Protein AF-A0A7S4BWV5-F1 (afdb_monomer_lite)

Sequence (143 aa):
RLRAQRAAAAGSDSVGGACDGTASAHSPGPLKLIIMSATLQVEQMQGNRLLFPSPPPVISVEARQFPVSIHFQRKTPEDHVEAAFKMASKIHSRLPEGGILIFLTGQREIDHLCEQLRQRYPTHARKPERLQPKRLAEKGQGA

Organism: Chrysotila carterae (NCBI:txid13221)

pLDDT: mean 77.46, std 21.59, range [35.94, 97.5]

InterPro domains:
  IPR027417 P-loop containing nucleoside triphosphate hydrolase [G3DSA:3.40.50.300] (65-139)
  IPR027417 P-loop containing nucleoside triphosphate hydrolase [SSF52540] (35-126)

Structure (mmCIF, N/CA/C/O backbone):
data_AF-A0A7S4BWV5-F1
#
_entry.id   AF-A0A7S4BWV5-F1
#
loop_
_atom_site.group_PDB
_atom_site.id
_atom_site.type_symbol
_atom_site.label_atom_id
_atom_site.label_alt_id
_atom_site.label_comp_id
_atom_site.label_asym_id
_atom_site.label_entity_id
_atom_site.label_seq_id
_atom_site.pdbx_PDB_ins_code
_atom_site.Cartn_x
_atom_site.Cartn_y
_atom_site.Cartn_z
_atom_site.occupancy
_atom_site.B_iso_or_equiv
_atom_site.auth_seq_id
_atom_site.auth_comp_id
_atom_site.auth_asym_id
_atom_site.auth_atom_id
_atom_site.pdbx_PDB_model_num
ATOM 1 N N . ARG A 1 1 ? 27.824 14.603 -60.197 1.00 40.97 1 ARG A N 1
ATOM 2 C CA . ARG A 1 1 ? 28.825 13.997 -61.115 1.00 40.97 1 ARG A CA 1
ATOM 3 C C . ARG A 1 1 ? 30.194 14.133 -60.451 1.00 40.97 1 ARG A C 1
ATOM 5 O O . ARG A 1 1 ? 30.484 15.240 -60.031 1.00 40.97 1 ARG A O 1
ATOM 12 N N . LEU A 1 2 ? 30.977 13.040 -60.421 1.00 36.62 2 LEU A N 1
ATOM 13 C CA . LEU A 1 2 ? 32.327 12.866 -59.837 1.00 36.62 2 LEU A CA 1
ATOM 14 C C . LEU A 1 2 ? 32.383 12.811 -58.296 1.00 36.62 2 LEU A C 1
ATOM 16 O O . LEU A 1 2 ? 31.750 13.621 -57.644 1.00 36.62 2 LEU A O 1
ATOM 20 N N . ARG A 1 3 ? 33.132 11.917 -57.640 1.00 36.12 3 ARG A N 1
ATOM 21 C CA . ARG A 1 3 ? 33.926 10.744 -58.052 1.00 36.12 3 ARG A CA 1
ATOM 22 C C . ARG A 1 3 ? 34.156 9.906 -56.782 1.00 36.12 3 ARG A C 1
ATOM 24 O O . ARG A 1 3 ? 34.382 10.463 -55.716 1.00 36.12 3 ARG A O 1
ATOM 31 N N . ALA A 1 4 ? 34.112 8.588 -56.927 1.00 40.66 4 ALA A N 1
ATOM 32 C CA . ALA A 1 4 ? 34.578 7.619 -55.942 1.00 40.66 4 ALA A CA 1
ATOM 33 C C . ALA A 1 4 ? 36.113 7.494 -55.969 1.00 40.66 4 ALA A C 1
ATOM 35 O O . ALA A 1 4 ? 36.691 7.715 -57.032 1.00 40.66 4 ALA A O 1
ATOM 36 N N . GLN A 1 5 ? 36.718 7.082 -54.844 1.00 43.72 5 GLN A N 1
ATOM 37 C CA . GLN A 1 5 ? 37.954 6.274 -54.678 1.00 43.72 5 GLN A CA 1
ATOM 38 C C . GLN A 1 5 ? 38.311 6.307 -53.174 1.00 43.72 5 GLN A C 1
ATOM 40 O O . GLN A 1 5 ? 38.504 7.382 -52.626 1.00 43.72 5 GLN A O 1
ATOM 45 N N . ARG A 1 6 ? 38.154 5.241 -52.376 1.00 41.38 6 ARG A N 1
ATOM 46 C CA . ARG A 1 6 ? 38.876 3.951 -52.317 1.00 41.38 6 ARG A CA 1
ATOM 47 C C . ARG A 1 6 ? 40.373 4.141 -52.028 1.00 41.38 6 ARG A C 1
ATOM 49 O O . ARG A 1 6 ? 41.123 4.507 -52.921 1.00 41.38 6 ARG A O 1
ATOM 56 N N . ALA A 1 7 ? 40.783 3.807 -50.803 1.00 39.84 7 ALA A N 1
ATOM 57 C CA . ALA A 1 7 ? 42.168 3.535 -50.431 1.00 39.84 7 ALA A CA 1
ATOM 58 C C . ALA A 1 7 ? 42.247 2.113 -49.859 1.00 39.84 7 ALA A C 1
ATOM 60 O O . ALA A 1 7 ? 41.412 1.705 -49.053 1.00 39.84 7 ALA A O 1
ATOM 61 N N . ALA A 1 8 ? 43.214 1.360 -50.372 1.00 38.81 8 ALA A N 1
ATOM 62 C CA . ALA A 1 8 ? 43.530 -0.018 -50.046 1.00 38.81 8 ALA A CA 1
ATOM 63 C C . ALA A 1 8 ? 44.740 -0.075 -49.098 1.00 38.81 8 ALA A C 1
ATOM 65 O O . ALA A 1 8 ? 45.626 0.770 -49.189 1.00 38.81 8 ALA A O 1
ATOM 66 N N . ALA A 1 9 ? 44.807 -1.118 -48.274 1.00 42.19 9 ALA A N 1
ATOM 67 C CA . ALA A 1 9 ? 46.035 -1.675 -47.702 1.00 42.19 9 ALA A CA 1
ATOM 68 C C . ALA A 1 9 ? 45.898 -3.204 -47.867 1.00 42.19 9 ALA A C 1
ATOM 70 O O . ALA A 1 9 ? 44.879 -3.759 -47.463 1.00 42.19 9 ALA A O 1
ATOM 71 N N . ALA A 1 10 ? 46.656 -3.851 -48.764 1.00 40.34 10 ALA A N 1
ATOM 72 C CA . ALA A 1 10 ? 48.010 -4.395 -48.549 1.00 40.34 10 ALA A CA 1
ATOM 73 C C . ALA A 1 10 ? 48.015 -5.379 -47.364 1.00 40.34 10 ALA A C 1
ATOM 75 O O . ALA A 1 10 ? 47.895 -4.942 -46.229 1.00 40.34 10 ALA A O 1
ATOM 76 N N . GLY A 1 11 ? 47.918 -6.691 -47.620 1.00 36.12 11 GLY A N 1
ATOM 77 C CA . GLY A 1 11 ? 49.065 -7.628 -47.633 1.00 36.12 11 GLY A CA 1
ATOM 78 C C . GLY A 1 11 ? 49.180 -8.269 -46.237 1.00 36.12 11 GLY A C 1
ATOM 79 O O . GLY A 1 11 ? 48.982 -7.578 -45.254 1.00 36.12 11 GLY A O 1
ATOM 80 N N . SER A 1 12 ? 49.405 -9.558 -46.014 1.00 45.25 12 SER A N 1
ATOM 81 C CA . SER A 1 12 ? 50.164 -10.563 -46.752 1.00 45.25 12 SER A CA 1
ATOM 82 C C . SER A 1 12 ? 49.881 -11.938 -46.135 1.00 45.25 12 SER A C 1
ATOM 84 O O . SER A 1 12 ? 49.634 -12.042 -44.933 1.00 45.25 12 SER A O 1
ATOM 86 N N . ASP A 1 13 ? 49.964 -12.975 -46.964 1.00 39.72 13 ASP A N 1
ATOM 87 C CA . ASP A 1 13 ? 49.947 -14.382 -46.578 1.00 39.72 13 ASP A CA 1
ATOM 88 C C . ASP A 1 13 ? 50.960 -14.716 -45.476 1.00 39.72 13 ASP A C 1
ATOM 90 O O . ASP A 1 13 ? 52.114 -14.283 -45.494 1.00 39.72 13 ASP A O 1
ATOM 94 N N . SER A 1 14 ? 50.551 -15.567 -44.538 1.00 42.56 14 SER A N 1
ATOM 95 C CA . SER A 1 14 ? 51.469 -16.374 -43.733 1.00 42.56 14 SER A CA 1
ATOM 96 C C . SER A 1 14 ? 50.808 -17.716 -43.448 1.00 42.56 14 SER A C 1
ATOM 98 O O . SER A 1 14 ? 49.949 -17.843 -42.580 1.00 42.56 14 SER A O 1
ATOM 100 N N . VAL A 1 15 ? 51.210 -18.719 -44.225 1.00 46.28 15 VAL A N 1
ATOM 101 C CA . VAL A 1 15 ? 51.004 -20.133 -43.916 1.00 46.28 15 VAL A CA 1
ATOM 102 C C . VAL A 1 15 ? 51.865 -20.470 -42.698 1.00 46.28 15 VAL A C 1
ATOM 104 O O . VAL A 1 15 ? 53.084 -20.325 -42.738 1.00 46.28 15 VAL A O 1
ATOM 107 N N . GLY A 1 16 ? 51.230 -20.928 -41.623 1.00 37.72 16 GLY A N 1
ATOM 108 C CA . GLY A 1 16 ? 51.882 -21.443 -40.422 1.00 37.72 16 GLY A CA 1
ATOM 109 C C . GLY A 1 16 ? 50.957 -22.462 -39.769 1.00 37.72 16 GLY A C 1
ATOM 110 O O . GLY A 1 16 ? 49.856 -22.119 -39.350 1.00 37.72 16 GLY A O 1
ATOM 111 N N . GLY A 1 17 ? 51.367 -23.728 -39.798 1.00 35.94 17 GLY A N 1
ATOM 112 C CA . GLY A 1 17 ? 50.550 -24.874 -39.422 1.00 35.94 17 GLY A CA 1
ATOM 113 C C . GLY A 1 17 ? 50.431 -25.145 -37.919 1.00 35.94 17 GLY A C 1
ATOM 114 O O . GLY A 1 17 ? 51.224 -24.673 -37.114 1.00 35.94 17 GLY A O 1
ATOM 115 N N . ALA A 1 18 ? 49.441 -25.997 -37.638 1.00 46.56 18 ALA A N 1
ATOM 116 C CA . ALA A 1 18 ? 49.292 -26.940 -36.530 1.00 46.56 18 ALA A CA 1
ATOM 117 C C . ALA A 1 18 ? 49.464 -26.437 -35.084 1.00 46.56 18 ALA A C 1
ATOM 119 O O . ALA A 1 18 ? 50.572 -26.307 -34.575 1.00 46.56 18 ALA A O 1
ATOM 120 N N . CYS A 1 19 ? 48.348 -26.421 -34.354 1.00 39.84 19 CYS A N 1
ATOM 121 C CA . CYS A 1 19 ? 48.302 -27.058 -33.042 1.00 39.84 19 CYS A CA 1
ATOM 122 C C . CYS A 1 19 ? 46.900 -27.606 -32.732 1.00 39.84 19 CYS A C 1
ATOM 124 O O . CYS A 1 19 ? 45.871 -27.094 -33.165 1.00 39.84 19 CYS A O 1
ATOM 126 N N . ASP A 1 20 ? 46.963 -28.735 -32.047 1.00 48.56 20 ASP A N 1
ATOM 127 C CA . ASP A 1 20 ? 45.955 -29.707 -31.666 1.00 48.56 20 ASP A CA 1
ATOM 128 C C . ASP A 1 20 ? 45.011 -29.186 -30.563 1.00 48.56 20 ASP A C 1
ATOM 130 O O . ASP A 1 20 ? 45.400 -28.338 -29.757 1.00 48.56 20 ASP A O 1
ATOM 134 N N . GLY A 1 21 ? 43.789 -29.726 -30.506 1.00 43.00 21 GLY A N 1
ATOM 135 C CA . GLY A 1 21 ? 42.821 -29.465 -29.432 1.00 43.00 21 GLY A CA 1
ATOM 136 C C . GLY A 1 21 ? 41.503 -28.830 -29.882 1.00 43.00 21 GLY A C 1
ATOM 137 O O . GLY A 1 21 ? 41.236 -27.660 -29.613 1.00 43.00 21 GLY A O 1
ATOM 138 N N . THR A 1 22 ? 40.610 -29.609 -30.500 1.00 42.62 22 THR A N 1
ATOM 139 C CA . THR A 1 22 ? 39.221 -29.182 -30.736 1.00 42.62 22 THR A CA 1
ATOM 140 C C . THR A 1 22 ? 38.410 -29.233 -29.437 1.00 42.62 22 THR A C 1
ATOM 142 O O . THR A 1 22 ? 37.549 -30.093 -29.247 1.00 42.62 22 THR A O 1
ATOM 145 N N . ALA A 1 23 ? 38.655 -28.286 -28.533 1.00 50.62 23 ALA A N 1
ATOM 146 C CA . ALA A 1 23 ? 37.609 -27.820 -27.638 1.00 50.62 23 ALA A CA 1
ATOM 147 C C . ALA A 1 23 ? 36.619 -27.045 -28.515 1.00 50.62 23 ALA A C 1
ATOM 149 O O . ALA A 1 23 ? 36.945 -25.977 -29.027 1.00 50.62 23 ALA A O 1
ATOM 150 N N . SER A 1 24 ? 35.439 -27.618 -28.761 1.00 49.31 24 SER A N 1
ATOM 151 C CA . SER A 1 24 ? 34.350 -26.953 -29.479 1.00 49.31 24 SER A CA 1
ATOM 152 C C . SER A 1 24 ? 34.014 -25.644 -28.760 1.00 49.31 24 SER A C 1
ATOM 154 O O . SER A 1 24 ? 33.263 -25.642 -27.784 1.00 49.31 24 SER A O 1
ATOM 156 N N . ALA A 1 25 ? 34.591 -24.538 -29.232 1.00 55.78 25 ALA A N 1
ATOM 157 C CA . ALA A 1 25 ? 34.306 -23.191 -28.778 1.00 55.78 25 ALA A CA 1
ATOM 158 C C . ALA A 1 25 ? 32.841 -22.887 -29.100 1.00 55.78 25 ALA A C 1
ATOM 160 O O . ALA A 1 25 ? 32.491 -22.451 -30.195 1.00 55.78 25 ALA A O 1
ATOM 161 N N . HIS A 1 26 ? 31.963 -23.175 -28.145 1.00 59.88 26 HIS A N 1
ATOM 162 C CA . HIS A 1 26 ? 30.581 -22.746 -28.198 1.00 59.88 26 HIS A CA 1
ATOM 163 C C . HIS A 1 26 ? 30.603 -21.235 -27.973 1.00 59.88 26 HIS A C 1
ATOM 165 O O . HIS A 1 26 ? 30.608 -20.777 -26.833 1.00 59.88 26 HIS A O 1
ATOM 171 N N . SER A 1 27 ? 30.718 -20.452 -29.050 1.00 64.94 27 SER A N 1
ATOM 172 C CA . SER A 1 27 ? 30.538 -19.006 -28.971 1.00 64.94 27 SER A CA 1
ATOM 173 C C . SER A 1 27 ? 29.129 -18.780 -28.422 1.00 64.94 27 SER A C 1
ATOM 175 O O . SER A 1 27 ? 28.170 -19.150 -29.111 1.00 64.94 27 SER A O 1
ATOM 177 N N . PRO A 1 28 ? 28.963 -18.264 -27.191 1.00 70.12 28 PRO A N 1
ATOM 178 C CA . PRO A 1 28 ? 27.632 -18.057 -26.658 1.00 70.12 28 PRO A CA 1
ATOM 179 C C . PRO A 1 28 ? 26.922 -17.090 -27.602 1.00 70.12 28 PRO A C 1
ATOM 181 O O . PRO A 1 28 ? 27.448 -16.024 -27.928 1.00 70.12 28 PRO A O 1
ATOM 184 N N . GLY A 1 29 ? 25.763 -17.510 -28.112 1.00 84.88 29 GLY A N 1
ATOM 185 C CA . GLY A 1 29 ? 24.949 -16.668 -28.979 1.00 84.88 29 GLY A CA 1
ATOM 186 C C . GLY A 1 29 ? 24.635 -15.324 -28.306 1.00 84.88 29 GLY A C 1
ATOM 187 O O . GLY A 1 29 ? 24.759 -15.193 -27.085 1.00 84.88 29 GLY A O 1
ATOM 188 N N . PRO A 1 30 ? 24.220 -14.308 -29.078 1.00 90.19 30 PRO A N 1
ATOM 189 C CA . PRO A 1 30 ? 23.936 -12.986 -28.529 1.00 90.19 30 PRO A CA 1
ATOM 190 C C . PRO A 1 30 ? 22.897 -13.059 -27.397 1.00 90.19 30 PRO A C 1
ATOM 192 O O . PRO A 1 30 ? 21.869 -13.731 -27.523 1.00 90.19 30 PRO A O 1
ATOM 195 N N . LEU A 1 31 ? 23.163 -12.348 -26.294 1.00 90.88 31 LEU A N 1
ATOM 196 C CA . LEU A 1 31 ? 22.266 -12.263 -25.141 1.00 90.88 31 LEU A CA 1
ATOM 197 C C . LEU A 1 31 ? 20.942 -11.599 -25.544 1.00 90.88 31 LEU A C 1
ATOM 199 O O . LEU A 1 31 ? 20.928 -10.499 -26.094 1.00 90.88 31 LEU A O 1
ATOM 203 N N . LYS A 1 32 ? 19.822 -12.250 -25.222 1.00 91.25 32 LYS A N 1
ATOM 204 C CA . LYS A 1 32 ? 18.477 -11.680 -25.369 1.00 91.25 32 LYS A CA 1
ATOM 205 C C . LYS A 1 32 ? 18.024 -11.124 -24.019 1.00 91.25 32 LYS A C 1
ATOM 207 O O . LYS A 1 32 ? 17.918 -11.879 -23.058 1.00 91.25 32 LYS A O 1
ATOM 212 N N . LEU A 1 33 ? 17.748 -9.822 -23.956 1.00 90.38 33 LEU A N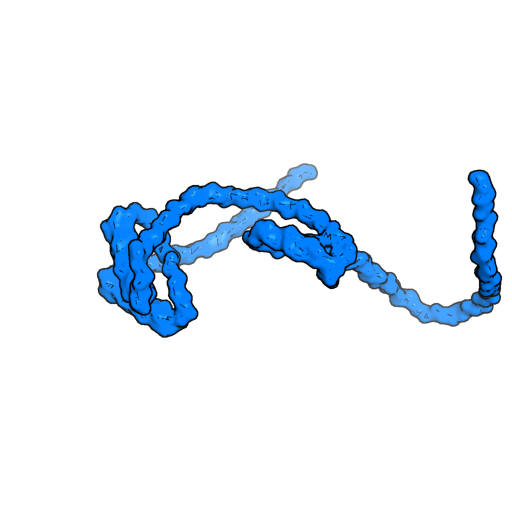 1
ATOM 213 C CA . LEU A 1 33 ? 17.270 -9.128 -22.756 1.00 90.38 33 LEU A CA 1
ATOM 214 C C . LEU A 1 33 ? 15.804 -8.720 -22.941 1.00 90.38 33 LEU A C 1
ATOM 216 O O . LEU A 1 33 ? 15.474 -8.025 -23.898 1.00 90.38 33 LEU A O 1
ATOM 220 N N . ILE A 1 34 ? 14.940 -9.131 -22.012 1.00 92.81 34 ILE A N 1
ATOM 221 C CA . ILE A 1 34 ? 13.549 -8.674 -21.921 1.00 92.81 34 ILE A CA 1
ATOM 222 C C . ILE A 1 34 ? 13.409 -7.898 -20.618 1.00 92.81 34 ILE A C 1
ATOM 224 O O . ILE A 1 34 ? 13.729 -8.418 -19.550 1.00 92.81 34 ILE A O 1
ATOM 228 N N . ILE A 1 35 ? 12.920 -6.664 -20.711 1.00 91.00 35 ILE A N 1
ATOM 229 C CA . ILE A 1 35 ? 12.656 -5.814 -19.551 1.00 91.00 35 ILE A CA 1
ATOM 230 C C . ILE A 1 35 ? 11.149 -5.725 -19.376 1.00 91.00 35 ILE A C 1
ATOM 232 O O . ILE A 1 35 ? 10.441 -5.221 -20.245 1.00 91.00 35 ILE A O 1
ATOM 236 N N . MET A 1 36 ? 10.664 -6.243 -18.254 1.00 92.19 36 MET A N 1
ATOM 237 C CA . MET A 1 36 ? 9.257 -6.167 -17.881 1.00 92.19 36 MET A CA 1
ATOM 238 C C . MET A 1 36 ? 9.069 -5.029 -16.879 1.00 92.19 36 MET A C 1
ATOM 240 O O . MET A 1 36 ? 9.811 -4.937 -15.903 1.00 92.19 36 MET A O 1
ATOM 244 N N . SER A 1 37 ? 8.069 -4.180 -17.110 1.00 89.56 37 SER A N 1
ATOM 245 C CA . SER A 1 37 ? 7.689 -3.096 -16.201 1.00 89.56 37 SER A CA 1
ATOM 246 C C . SER A 1 37 ? 6.261 -3.301 -15.704 1.00 89.56 37 SER A C 1
ATOM 248 O O . SER A 1 37 ? 5.386 -3.696 -16.472 1.00 89.56 37 SER A O 1
ATOM 250 N N . ALA A 1 38 ? 6.026 -3.009 -14.422 1.00 88.50 38 ALA A N 1
ATOM 251 C CA . ALA A 1 38 ? 4.688 -2.973 -13.828 1.00 88.50 38 ALA A CA 1
ATOM 252 C C . ALA A 1 38 ? 4.003 -1.602 -13.984 1.00 88.50 38 ALA A C 1
ATOM 254 O O . ALA A 1 38 ? 2.812 -1.473 -13.711 1.00 88.50 38 ALA A O 1
ATOM 255 N N . THR A 1 39 ? 4.748 -0.572 -14.395 1.00 83.31 39 THR A N 1
ATOM 256 C CA . THR A 1 39 ? 4.240 0.793 -14.563 1.00 83.31 39 THR A CA 1
ATOM 257 C C . THR A 1 39 ? 4.273 1.211 -16.028 1.00 83.31 39 THR A C 1
ATOM 259 O O . THR A 1 39 ? 5.111 0.751 -16.806 1.00 83.31 39 THR A O 1
ATOM 262 N N . LEU A 1 40 ? 3.370 2.126 -16.389 1.00 66.44 40 LEU A N 1
ATOM 263 C CA . LEU A 1 40 ? 3.252 2.661 -17.747 1.00 66.44 40 LEU A CA 1
ATOM 264 C C . LEU A 1 40 ? 4.375 3.632 -18.133 1.00 66.44 40 LEU A C 1
ATOM 266 O O . LEU A 1 40 ? 4.436 4.003 -19.290 1.00 66.44 40 LEU A O 1
ATOM 270 N N . GLN A 1 41 ? 5.265 4.032 -17.216 1.00 77.81 41 GLN A N 1
ATOM 271 C CA . GLN A 1 41 ? 6.335 5.011 -17.481 1.00 77.81 41 GLN A CA 1
ATOM 272 C C . GLN A 1 41 ? 7.523 4.399 -18.249 1.00 77.81 41 GLN A C 1
ATOM 274 O O . GLN A 1 41 ? 8.691 4.601 -17.904 1.00 77.81 41 GLN A O 1
ATOM 279 N N . VAL A 1 42 ? 7.235 3.615 -19.286 1.00 83.00 42 VAL A N 1
ATOM 280 C CA . VAL A 1 42 ? 8.238 2.933 -20.115 1.00 83.00 42 VAL A CA 1
ATOM 281 C C . VAL A 1 42 ? 8.976 3.936 -21.009 1.00 83.00 42 VAL A C 1
ATOM 283 O O . VAL A 1 42 ? 10.134 3.716 -21.365 1.00 83.00 42 VAL A O 1
ATOM 286 N N . GLU A 1 43 ? 8.368 5.087 -21.297 1.00 83.56 43 GLU A N 1
ATOM 287 C CA . GLU A 1 43 ? 8.924 6.138 -22.155 1.00 83.56 43 GLU A CA 1
ATOM 288 C C . GLU A 1 43 ? 10.222 6.719 -21.582 1.00 83.56 43 GLU A C 1
ATOM 290 O O . GLU A 1 43 ? 11.158 7.009 -22.327 1.00 83.56 43 GLU A O 1
ATOM 295 N N . GLN A 1 44 ? 10.317 6.844 -20.253 1.00 84.50 44 GLN A N 1
ATOM 296 C CA . GLN A 1 44 ? 11.523 7.350 -19.586 1.00 84.50 44 GLN A CA 1
ATOM 297 C C . GLN A 1 44 ? 12.703 6.387 -19.752 1.00 84.50 44 GLN A C 1
ATOM 299 O O . GLN A 1 44 ? 13.841 6.811 -19.954 1.00 84.50 44 GLN A O 1
ATOM 304 N N . MET A 1 45 ? 12.428 5.083 -19.701 1.00 84.38 45 MET A N 1
ATOM 305 C CA . MET A 1 45 ? 13.434 4.042 -19.888 1.00 84.38 45 MET A CA 1
ATOM 306 C C . MET A 1 45 ? 13.849 3.931 -21.358 1.00 84.38 45 MET A C 1
ATOM 308 O O . MET A 1 45 ? 15.037 3.843 -21.661 1.00 84.38 45 MET A O 1
ATOM 312 N N . GLN A 1 46 ? 12.879 3.993 -22.272 1.00 86.69 46 GLN A N 1
ATOM 313 C CA . GLN A 1 46 ? 13.107 3.921 -23.713 1.00 86.69 46 GLN A CA 1
ATOM 314 C C . GLN A 1 46 ? 13.879 5.143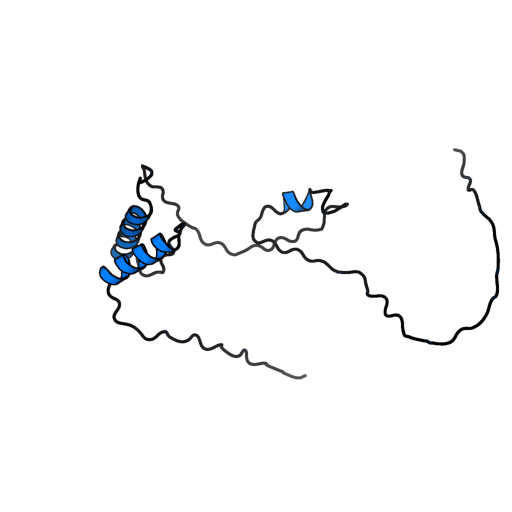 -24.246 1.00 86.69 46 GLN A C 1
ATOM 316 O O . GLN A 1 46 ? 14.713 5.012 -25.146 1.00 86.69 46 GLN A O 1
ATOM 321 N N . GLY A 1 47 ? 13.612 6.332 -23.695 1.00 85.31 47 GLY A N 1
ATOM 322 C CA . GLY A 1 47 ? 14.258 7.588 -24.079 1.00 85.31 47 GLY A CA 1
ATOM 323 C C . GLY A 1 47 ? 15.675 7.769 -23.528 1.00 85.31 47 GLY A C 1
ATOM 324 O O . GLY A 1 47 ? 16.402 8.652 -23.990 1.00 85.31 47 GLY A O 1
ATOM 325 N N . ASN A 1 48 ? 16.098 6.943 -22.567 1.00 88.00 48 ASN A N 1
ATOM 326 C CA . ASN A 1 48 ? 17.401 7.084 -21.930 1.00 88.00 48 ASN A CA 1
ATOM 327 C C . ASN A 1 48 ? 18.535 6.552 -22.824 1.00 88.00 48 ASN A C 1
ATOM 329 O O . ASN A 1 48 ? 18.824 5.355 -22.866 1.00 88.00 48 ASN A O 1
ATOM 333 N N . ARG A 1 49 ? 19.233 7.481 -23.486 1.00 87.69 49 ARG A N 1
ATOM 334 C CA . ARG A 1 49 ? 20.382 7.198 -24.362 1.00 87.69 49 ARG A CA 1
ATOM 335 C C . ARG A 1 49 ? 21.592 6.595 -23.642 1.00 87.69 49 ARG A C 1
ATOM 337 O O . ARG A 1 49 ? 22.433 6.006 -24.313 1.00 87.69 49 ARG A O 1
ATOM 344 N N . LEU A 1 50 ? 21.685 6.723 -22.313 1.00 88.50 50 LEU A N 1
ATOM 345 C CA . LEU A 1 50 ? 22.733 6.063 -21.525 1.00 88.50 50 LEU A CA 1
ATOM 346 C C . LEU A 1 50 ? 22.457 4.565 -21.348 1.00 88.50 50 LEU A C 1
ATOM 348 O O . LEU A 1 50 ? 23.400 3.788 -21.247 1.00 88.50 50 LEU A O 1
ATOM 352 N N . LEU A 1 51 ? 21.181 4.163 -21.302 1.00 88.25 51 LEU A N 1
ATOM 353 C CA . LEU A 1 51 ? 20.783 2.760 -21.144 1.00 88.25 51 LEU A CA 1
ATOM 354 C C . LEU A 1 51 ? 20.741 2.035 -22.488 1.00 88.25 51 LEU A C 1
ATOM 356 O O . LEU A 1 51 ? 21.209 0.903 -22.592 1.00 88.25 51 LEU A O 1
ATOM 360 N N . PHE A 1 52 ? 20.198 2.693 -23.516 1.00 89.69 52 PHE A N 1
ATOM 361 C CA . PHE A 1 52 ? 20.066 2.114 -24.847 1.00 89.69 52 PHE A CA 1
ATOM 362 C C . PHE A 1 52 ? 20.514 3.115 -25.920 1.00 89.69 52 PHE A C 1
ATOM 364 O O . PHE A 1 52 ? 19.894 4.174 -26.070 1.00 89.69 52 PHE A O 1
ATOM 371 N N . PRO A 1 53 ? 21.554 2.785 -26.712 1.00 89.62 53 PRO A N 1
ATOM 372 C CA . PRO A 1 53 ? 21.990 3.620 -27.832 1.00 89.62 53 PRO A CA 1
ATOM 373 C C . PRO A 1 53 ? 20.861 3.900 -28.836 1.00 89.62 53 PRO A C 1
ATOM 375 O O . PRO A 1 53 ? 20.742 5.007 -29.360 1.00 89.62 53 PRO A O 1
ATOM 378 N N . SER A 1 54 ? 19.996 2.909 -29.064 1.00 90.00 54 SER A N 1
ATOM 379 C CA . SER A 1 54 ? 18.758 3.018 -29.834 1.00 90.00 54 SER A CA 1
ATOM 380 C C . SER A 1 54 ? 17.557 2.633 -28.963 1.00 90.00 54 SER A C 1
ATOM 382 O O . SER A 1 54 ? 17.684 1.767 -28.100 1.00 90.00 54 SER A O 1
ATOM 384 N N . PRO A 1 55 ? 16.385 3.266 -29.151 1.00 89.88 55 PRO A N 1
ATOM 385 C CA . PRO A 1 55 ? 15.216 2.970 -28.331 1.00 89.88 55 PRO A CA 1
ATOM 386 C C . PRO A 1 55 ? 14.737 1.528 -28.588 1.00 89.88 55 PRO A C 1
ATOM 388 O O . PRO A 1 55 ? 14.474 1.185 -29.745 1.00 89.88 55 PRO A O 1
ATOM 391 N N . PRO A 1 56 ? 14.611 0.678 -27.551 1.00 90.94 56 PRO A N 1
ATOM 392 C CA . PRO A 1 56 ? 14.123 -0.685 -27.724 1.00 90.94 56 PRO A CA 1
ATOM 393 C C . PRO A 1 56 ? 12.632 -0.700 -28.110 1.00 90.94 56 PRO A C 1
ATOM 395 O O . PRO A 1 56 ? 11.901 0.250 -27.802 1.00 90.94 56 PRO A O 1
ATOM 398 N N . PRO A 1 57 ? 12.155 -1.769 -28.774 1.00 90.69 57 PRO A N 1
ATOM 399 C CA . PRO A 1 57 ? 10.735 -1.947 -29.057 1.00 90.69 57 PRO A CA 1
ATOM 400 C C . PRO A 1 57 ? 9.947 -2.146 -27.757 1.00 90.69 57 PRO A C 1
ATOM 402 O O . PRO A 1 57 ? 10.383 -2.867 -26.861 1.00 90.69 57 PRO A O 1
ATOM 405 N N . VAL A 1 58 ? 8.769 -1.527 -27.675 1.00 90.12 58 VAL A N 1
ATOM 406 C CA . VAL A 1 58 ? 7.877 -1.611 -26.512 1.00 90.12 58 VAL A CA 1
ATOM 407 C C . VAL A 1 58 ? 6.636 -2.400 -26.894 1.00 90.12 58 VAL A C 1
ATOM 409 O O . VAL A 1 58 ? 5.996 -2.120 -27.906 1.00 90.12 58 VAL A O 1
ATOM 412 N N . ILE A 1 59 ? 6.296 -3.384 -26.066 1.00 89.88 59 ILE A N 1
ATOM 413 C CA . ILE A 1 59 ? 5.063 -4.158 -26.181 1.00 89.88 59 ILE A CA 1
ATOM 414 C C . ILE A 1 59 ? 4.205 -3.798 -24.973 1.00 89.88 59 ILE A C 1
ATOM 416 O O . ILE A 1 59 ? 4.598 -4.059 -23.837 1.00 89.88 59 ILE A O 1
ATOM 420 N N . SER A 1 60 ? 3.046 -3.190 -25.225 1.00 87.19 60 SER A N 1
ATOM 421 C CA . SER A 1 60 ? 2.060 -2.919 -24.181 1.00 87.19 60 SER A CA 1
ATOM 422 C C . SER A 1 60 ? 1.102 -4.098 -24.076 1.00 87.19 60 SER A C 1
ATOM 424 O O . SER A 1 60 ? 0.491 -4.501 -25.066 1.00 87.19 60 SER A O 1
ATOM 426 N N . VAL A 1 61 ? 0.985 -4.660 -22.876 1.00 87.19 61 VAL A N 1
ATOM 427 C CA . VAL A 1 61 ? -0.008 -5.686 -22.562 1.00 87.19 61 VAL A CA 1
ATOM 428 C C . VAL A 1 61 ? -1.081 -5.026 -21.712 1.00 87.19 61 VAL A C 1
ATOM 430 O O . VAL A 1 61 ? -0.832 -4.658 -20.564 1.00 87.19 61 VAL A O 1
ATOM 433 N N . GLU A 1 62 ? -2.273 -4.853 -22.281 1.00 83.94 62 GLU A N 1
ATOM 434 C CA . GLU A 1 62 ? -3.387 -4.233 -21.571 1.00 83.94 62 GLU A CA 1
ATOM 435 C C . GLU A 1 62 ? -3.870 -5.139 -20.432 1.00 83.94 62 GLU A C 1
ATOM 437 O O . GLU A 1 62 ? -4.298 -6.278 -20.634 1.00 83.94 62 GLU A O 1
ATOM 442 N N . ALA A 1 63 ? -3.799 -4.622 -19.207 1.00 82.62 63 ALA A N 1
ATOM 443 C CA . ALA A 1 63 ? -4.366 -5.278 -18.042 1.00 82.62 63 ALA A CA 1
ATOM 444 C C . ALA A 1 63 ? -5.861 -4.963 -17.926 1.00 82.62 63 ALA A C 1
ATOM 446 O O . ALA A 1 63 ? -6.312 -3.851 -18.207 1.00 82.62 63 ALA A O 1
ATOM 447 N N . ARG A 1 64 ? -6.636 -5.931 -17.427 1.00 88.50 64 ARG A N 1
ATOM 448 C CA . ARG A 1 64 ? -8.029 -5.685 -17.037 1.00 88.50 64 ARG A CA 1
ATOM 449 C C . ARG A 1 64 ? -8.042 -4.776 -15.814 1.00 88.50 64 ARG A C 1
ATOM 451 O O . ARG A 1 64 ? -7.467 -5.126 -14.786 1.00 88.50 64 ARG A O 1
ATOM 458 N N . GLN A 1 65 ? -8.714 -3.637 -15.922 1.00 88.25 65 GLN A N 1
ATOM 459 C CA . GLN A 1 65 ? -8.927 -2.729 -14.801 1.00 88.25 65 GLN A CA 1
ATOM 460 C C . GLN A 1 65 ? -10.355 -2.868 -14.281 1.00 88.25 65 GLN A C 1
ATOM 462 O O . GLN A 1 65 ? -11.299 -3.030 -15.053 1.00 88.25 65 GLN A O 1
ATOM 467 N N . PHE A 1 66 ? -10.502 -2.774 -12.965 1.00 91.81 66 PHE A N 1
ATOM 468 C CA . PHE A 1 66 ? -11.793 -2.602 -12.311 1.00 91.81 66 PHE A CA 1
ATOM 469 C C . PHE A 1 66 ? -11.868 -1.163 -11.793 1.00 91.81 66 PHE A C 1
ATOM 471 O O . PHE A 1 66 ? -10.856 -0.657 -11.304 1.00 91.81 66 PHE A O 1
ATOM 478 N N . PRO A 1 67 ? -13.020 -0.481 -11.909 1.00 93.00 67 PRO A N 1
ATOM 479 C CA . PRO A 1 67 ? -13.144 0.893 -11.443 1.00 93.00 67 PRO A CA 1
ATOM 480 C C . PRO A 1 67 ? -12.917 0.961 -9.928 1.00 93.00 67 PRO A C 1
ATOM 482 O O . PRO A 1 67 ? -13.538 0.221 -9.166 1.00 93.00 67 PRO A O 1
ATOM 485 N N . VAL A 1 68 ? -12.038 1.866 -9.496 1.00 93.81 68 VAL A N 1
ATOM 486 C CA . VAL A 1 68 ? -11.741 2.112 -8.079 1.00 93.81 68 VAL A CA 1
ATOM 487 C C . VAL A 1 68 ? -12.224 3.510 -7.712 1.00 93.81 68 VAL A C 1
ATOM 489 O O . VAL A 1 68 ? -11.779 4.502 -8.287 1.00 93.81 68 VAL A O 1
ATOM 492 N N . SER A 1 69 ? -13.140 3.600 -6.749 1.00 94.12 69 SER A N 1
ATOM 493 C CA . SER A 1 69 ? -13.609 4.882 -6.216 1.00 94.12 69 SER A CA 1
ATOM 494 C C . SER A 1 69 ? -12.618 5.434 -5.192 1.00 94.12 69 SER A C 1
ATOM 496 O O . SER A 1 69 ? -12.281 4.763 -4.217 1.00 94.12 69 SER A O 1
ATOM 498 N N . ILE A 1 70 ? -12.164 6.671 -5.401 1.00 96.12 70 ILE A N 1
ATOM 499 C CA . ILE A 1 70 ? -11.201 7.344 -4.524 1.00 96.12 70 ILE A CA 1
ATOM 500 C C . ILE A 1 70 ? -11.953 8.289 -3.583 1.00 96.12 70 ILE A C 1
ATOM 502 O O . ILE A 1 70 ? -12.712 9.150 -4.028 1.00 96.12 70 ILE A O 1
ATOM 506 N N . HIS A 1 71 ? -11.721 8.148 -2.278 1.00 95.12 71 HIS A N 1
ATOM 507 C CA . HIS A 1 71 ? -12.327 8.989 -1.248 1.00 95.12 71 HIS A CA 1
ATOM 508 C C . HIS A 1 71 ? -11.247 9.674 -0.411 1.00 95.12 71 HIS A C 1
ATOM 510 O O . HIS A 1 71 ? -10.408 9.006 0.188 1.00 95.12 71 HIS A O 1
ATOM 516 N N . PHE A 1 72 ? -11.303 11.004 -0.327 1.00 96.19 72 PHE A N 1
ATOM 517 C CA . PHE A 1 72 ? -10.374 11.807 0.468 1.00 96.19 72 PHE A CA 1
ATOM 518 C C . PHE A 1 72 ? -11.036 12.328 1.743 1.00 96.19 72 PHE A C 1
ATOM 520 O O . PHE A 1 72 ? -12.209 12.711 1.749 1.00 96.19 72 PHE A O 1
ATOM 527 N N . GLN A 1 73 ? -10.269 12.385 2.830 1.00 93.81 73 GLN A N 1
ATOM 528 C CA . GLN A 1 73 ? -10.703 13.052 4.051 1.00 93.81 73 GLN A CA 1
ATOM 529 C C . GLN A 1 73 ? -10.581 14.573 3.891 1.00 93.81 73 GLN A C 1
ATOM 531 O O . GLN A 1 73 ? -9.632 15.069 3.294 1.00 93.81 73 GLN A O 1
ATOM 536 N N . ARG A 1 74 ? -11.523 15.336 4.464 1.00 94.69 74 ARG A N 1
ATOM 537 C CA . ARG A 1 74 ? -11.521 16.812 4.385 1.00 94.69 74 ARG A CA 1
ATOM 538 C C . ARG A 1 74 ? -10.302 17.475 5.039 1.00 94.69 74 ARG A C 1
ATOM 540 O O . ARG A 1 74 ? -9.991 18.610 4.703 1.00 94.69 74 ARG A O 1
ATOM 547 N N . LYS A 1 75 ? -9.680 16.813 6.016 1.00 95.00 75 LYS A N 1
ATOM 548 C CA . LYS A 1 75 ? -8.501 17.284 6.753 1.00 95.00 75 LYS A CA 1
ATOM 549 C C . LYS A 1 75 ? -7.541 16.120 6.968 1.00 95.00 75 LYS A C 1
ATOM 551 O O . LYS A 1 75 ? -8.003 15.008 7.238 1.00 95.00 75 LYS A O 1
ATOM 556 N N . THR A 1 76 ? -6.244 16.397 6.905 1.00 96.12 76 THR A N 1
ATOM 557 C CA . THR A 1 76 ? -5.194 15.432 7.241 1.00 96.12 76 THR A CA 1
ATOM 558 C C . THR A 1 76 ? -5.208 15.171 8.750 1.00 96.12 76 THR A C 1
ATOM 560 O O . THR A 1 76 ? -5.159 16.135 9.513 1.00 96.12 76 THR A O 1
ATOM 563 N N . PRO A 1 77 ? -5.348 13.912 9.196 1.00 93.38 77 PRO A N 1
ATOM 564 C CA . PRO A 1 77 ? -5.273 13.576 10.614 1.00 93.38 77 PRO A CA 1
ATOM 565 C C . PRO A 1 77 ? -3.839 13.735 11.138 1.00 93.38 77 PRO A C 1
ATOM 567 O O . PRO A 1 77 ? -2.890 13.496 10.397 1.00 93.38 77 PRO A O 1
ATOM 570 N N . GLU A 1 78 ? -3.695 14.118 12.409 1.00 94.12 78 GLU A N 1
ATOM 571 C CA . GLU A 1 78 ? -2.386 14.177 13.083 1.00 94.12 78 GLU A CA 1
ATOM 572 C C . GLU A 1 78 ? -1.835 12.772 13.357 1.00 94.12 78 GLU A C 1
ATOM 574 O O . GLU A 1 78 ? -0.661 12.516 13.116 1.00 94.12 78 GLU A O 1
ATOM 579 N N . ASP A 1 79 ? -2.703 11.851 13.791 1.00 95.31 79 ASP A N 1
ATOM 580 C CA . ASP A 1 79 ? -2.390 10.432 13.969 1.00 95.31 79 ASP A CA 1
ATOM 581 C C . ASP A 1 79 ? -3.008 9.608 12.828 1.00 95.31 79 ASP A C 1
ATOM 583 O O . ASP A 1 79 ? -4.227 9.387 12.761 1.00 95.31 79 ASP A O 1
ATOM 587 N N . HIS A 1 80 ? -2.164 9.157 11.897 1.00 95.94 80 HIS A N 1
ATOM 588 C CA . HIS A 1 80 ? -2.596 8.332 10.768 1.00 95.94 80 HIS A CA 1
ATOM 589 C C . HIS A 1 80 ? -2.985 6.910 11.185 1.00 95.94 80 HIS A C 1
ATOM 591 O O . HIS A 1 80 ? -3.831 6.312 10.517 1.00 95.94 80 HIS A O 1
ATOM 597 N N . VAL A 1 81 ? -2.432 6.378 12.279 1.00 96.94 81 VAL A N 1
ATOM 598 C CA . VAL A 1 81 ? -2.723 5.021 12.770 1.00 96.94 81 VAL A CA 1
ATOM 599 C C . VAL A 1 81 ? -4.123 4.979 13.372 1.00 96.94 81 VAL A C 1
ATOM 601 O O . VAL A 1 81 ? -4.936 4.123 13.007 1.00 96.94 81 VAL A O 1
ATOM 604 N N . GLU A 1 82 ? -4.452 5.944 14.231 1.00 96.25 82 GLU A N 1
ATOM 605 C CA . GLU A 1 82 ? -5.788 6.041 14.825 1.00 96.25 82 GLU A CA 1
ATOM 606 C C . GLU A 1 82 ? -6.857 6.334 13.755 1.00 96.25 82 GLU A C 1
ATOM 608 O O . GLU A 1 82 ? -7.948 5.748 13.755 1.00 96.25 82 GLU A O 1
ATOM 613 N N . ALA A 1 83 ? -6.541 7.202 12.790 1.00 96.50 83 ALA A N 1
ATOM 614 C CA . ALA A 1 83 ? -7.428 7.475 11.663 1.00 96.50 83 ALA A CA 1
ATOM 615 C C . ALA A 1 83 ? -7.664 6.224 10.797 1.00 96.50 83 ALA A C 1
ATOM 617 O O . ALA A 1 83 ? -8.808 5.949 10.416 1.00 96.50 83 ALA A O 1
ATOM 618 N N . ALA A 1 84 ? -6.616 5.436 10.532 1.00 97.12 84 ALA A N 1
ATOM 619 C CA . ALA A 1 84 ? -6.722 4.173 9.806 1.00 97.12 84 ALA A CA 1
ATOM 620 C C . ALA A 1 84 ? -7.613 3.166 10.549 1.00 97.12 84 ALA A C 1
ATOM 622 O O . ALA A 1 84 ? -8.497 2.569 9.929 1.00 97.12 84 ALA A O 1
ATOM 623 N N . PHE A 1 85 ? -7.464 3.034 11.872 1.00 97.44 85 PHE A N 1
ATOM 624 C CA . PHE A 1 85 ? -8.326 2.180 12.699 1.00 97.44 85 PHE A CA 1
ATOM 625 C C . PHE A 1 85 ? -9.803 2.580 12.606 1.00 97.44 85 PHE A C 1
ATOM 627 O O . PHE A 1 85 ? -10.677 1.734 12.371 1.00 97.44 85 PHE A O 1
ATOM 634 N N . LYS A 1 86 ? -10.094 3.880 12.746 1.00 96.31 86 LYS A N 1
ATOM 635 C CA . LYS A 1 86 ? -11.456 4.425 12.639 1.00 96.31 86 LYS A CA 1
ATOM 636 C C . LYS A 1 86 ? -12.052 4.155 11.258 1.00 96.31 86 LYS A C 1
ATOM 638 O O . LYS A 1 86 ? -13.213 3.750 11.160 1.00 96.31 86 LYS A O 1
ATOM 643 N N . MET A 1 87 ? -11.271 4.345 10.194 1.00 96.44 87 MET A N 1
ATOM 644 C CA . MET A 1 87 ? -11.740 4.123 8.827 1.00 96.44 87 MET A CA 1
ATOM 645 C C . MET A 1 87 ? -11.970 2.637 8.534 1.00 96.44 87 MET A C 1
ATOM 647 O O . MET A 1 87 ? -13.017 2.286 7.989 1.00 96.44 87 MET A O 1
ATOM 651 N N . ALA A 1 88 ? -11.056 1.762 8.955 1.00 96.75 88 ALA A N 1
ATOM 652 C CA . ALA A 1 88 ? -11.201 0.315 8.819 1.00 96.75 88 ALA A CA 1
ATOM 653 C C . ALA A 1 88 ? -12.449 -0.195 9.551 1.00 96.75 88 ALA A C 1
ATOM 655 O O . ALA A 1 88 ? -13.260 -0.911 8.966 1.00 96.75 88 ALA A O 1
ATOM 656 N N . SER A 1 89 ? -12.659 0.258 10.790 1.00 96.31 89 SER A N 1
ATOM 657 C CA . SER A 1 89 ? -13.848 -0.071 11.585 1.00 96.31 89 SER A CA 1
ATOM 658 C C . SER A 1 89 ? -15.136 0.412 10.908 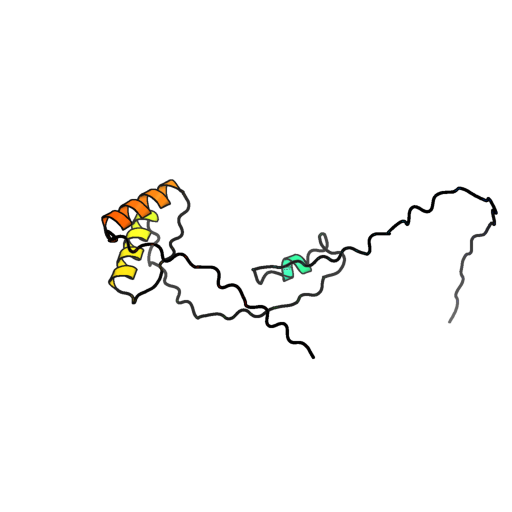1.00 96.31 89 SER A C 1
ATOM 660 O O . SER A 1 89 ? -16.126 -0.316 10.830 1.00 96.31 89 SER A O 1
ATOM 662 N N . LYS A 1 90 ? -15.126 1.630 10.352 1.00 95.94 90 LYS A N 1
ATOM 663 C CA . LYS A 1 90 ? -16.267 2.193 9.617 1.00 95.94 90 LYS A CA 1
ATOM 664 C C . LYS A 1 90 ? -16.581 1.410 8.342 1.00 95.94 90 LYS A C 1
ATOM 666 O O . LYS A 1 90 ? -17.759 1.204 8.059 1.00 95.94 90 LYS A O 1
ATOM 671 N N . ILE A 1 91 ? -15.561 1.005 7.584 1.00 96.19 91 ILE A N 1
ATOM 672 C CA . ILE A 1 91 ? -15.709 0.178 6.378 1.00 96.19 91 ILE A CA 1
ATOM 673 C C . ILE A 1 91 ? -16.295 -1.179 6.760 1.00 96.19 91 ILE A C 1
ATOM 675 O O . ILE A 1 91 ? -17.338 -1.549 6.230 1.00 96.19 91 ILE A O 1
ATOM 679 N N . HIS A 1 92 ? -15.689 -1.860 7.734 1.00 94.75 92 HIS A N 1
ATOM 680 C CA . HIS A 1 92 ? -16.117 -3.180 8.189 1.00 94.75 92 HIS A CA 1
ATOM 681 C C . HIS A 1 92 ? -17.583 -3.211 8.649 1.00 94.75 92 HIS A C 1
ATOM 683 O O . HIS A 1 92 ? -18.286 -4.182 8.401 1.00 94.75 92 HIS A O 1
ATOM 689 N N . SER A 1 93 ? -18.065 -2.147 9.300 1.00 94.19 93 SER A N 1
ATOM 690 C CA . SER A 1 93 ? -19.443 -2.091 9.806 1.00 94.19 93 SER A CA 1
ATOM 691 C C . SER A 1 93 ? -20.486 -1.568 8.812 1.00 94.19 93 SER A C 1
ATOM 693 O O . SER A 1 93 ? -21.674 -1.653 9.114 1.00 94.19 93 SER A O 1
ATOM 695 N N . ARG A 1 94 ? -20.093 -0.962 7.683 1.00 95.31 94 ARG A N 1
ATOM 696 C CA . ARG A 1 94 ? -21.040 -0.283 6.768 1.00 95.31 94 ARG A CA 1
ATOM 697 C C . ARG A 1 94 ? -21.019 -0.795 5.335 1.00 95.31 94 ARG A C 1
ATOM 699 O O . ARG A 1 94 ? -22.004 -0.592 4.632 1.00 95.31 94 ARG A O 1
ATOM 706 N N . LEU A 1 95 ? -19.905 -1.361 4.881 1.00 94.62 95 LEU A N 1
ATOM 707 C CA . LEU A 1 95 ? -19.746 -1.850 3.514 1.00 94.62 95 LEU A CA 1
ATOM 708 C C . LEU A 1 95 ? -19.983 -3.368 3.456 1.00 94.62 95 LEU A C 1
ATOM 710 O O . LEU A 1 95 ? -19.860 -4.038 4.482 1.00 94.62 95 LEU A O 1
ATOM 714 N N . PRO A 1 96 ? -20.362 -3.909 2.283 1.00 93.81 96 PRO A N 1
ATOM 715 C CA . PRO A 1 96 ? -20.541 -5.348 2.104 1.00 93.81 96 PRO A CA 1
ATOM 716 C C . PRO A 1 96 ? -19.234 -6.121 2.325 1.00 93.81 96 PRO A C 1
ATOM 718 O O . PRO A 1 96 ? -18.148 -5.543 2.388 1.00 93.81 96 PRO A O 1
ATOM 721 N N . GLU A 1 97 ? -19.350 -7.446 2.423 1.00 92.50 97 GLU A N 1
ATOM 722 C CA . GLU A 1 97 ? -18.218 -8.342 2.659 1.00 92.50 97 GLU A CA 1
ATOM 723 C C . GLU A 1 97 ? -17.089 -8.152 1.631 1.00 92.50 97 GLU A C 1
ATOM 725 O O . GLU A 1 97 ? -17.316 -8.049 0.425 1.00 92.50 97 GLU A O 1
ATOM 730 N N . GLY A 1 98 ? -15.852 -8.122 2.127 1.00 94.00 98 GLY A N 1
ATOM 731 C CA . GLY A 1 98 ? -14.652 -7.915 1.326 1.00 94.00 98 GLY A CA 1
ATOM 732 C C . GLY A 1 98 ? -13.399 -7.791 2.192 1.00 94.00 98 GLY A C 1
ATOM 733 O O . GLY A 1 98 ? -13.472 -7.684 3.417 1.00 94.00 98 GLY A O 1
ATOM 734 N N . GLY A 1 99 ? -12.230 -7.826 1.551 1.00 93.88 99 GLY A N 1
ATOM 735 C CA . GLY A 1 99 ? -10.949 -7.584 2.215 1.00 93.88 99 GLY A CA 1
ATOM 736 C C . GLY A 1 99 ? -10.655 -6.091 2.367 1.00 93.88 99 GLY A C 1
ATOM 737 O O . GLY A 1 99 ? -11.005 -5.294 1.499 1.00 93.88 99 GLY A O 1
ATOM 738 N N . ILE A 1 100 ? -9.969 -5.719 3.450 1.00 95.88 100 ILE A N 1
ATOM 739 C CA . ILE A 1 100 ? -9.470 -4.357 3.681 1.00 95.88 100 ILE A CA 1
ATOM 740 C C . ILE A 1 100 ? -7.942 -4.418 3.704 1.00 95.88 100 ILE A C 1
ATOM 742 O O . ILE A 1 100 ? -7.367 -5.145 4.513 1.00 95.88 100 ILE A O 1
ATOM 746 N N . LEU A 1 101 ? -7.289 -3.651 2.829 1.00 96.94 101 LEU A N 1
ATOM 747 C CA . LEU A 1 101 ? -5.837 -3.477 2.816 1.00 96.94 101 LEU A CA 1
ATOM 748 C C . LEU A 1 101 ? -5.495 -2.087 3.360 1.00 96.94 101 LEU A C 1
ATOM 750 O O . LEU A 1 101 ? -5.948 -1.082 2.816 1.00 96.94 101 LEU A O 1
ATOM 754 N N . ILE A 1 102 ? -4.712 -2.040 4.437 1.00 96.81 102 ILE A N 1
ATOM 755 C CA . ILE A 1 102 ? -4.287 -0.803 5.104 1.00 96.81 102 ILE A CA 1
ATOM 756 C C . ILE A 1 102 ? -2.775 -0.668 4.935 1.00 96.81 102 ILE A C 1
ATOM 758 O O . IL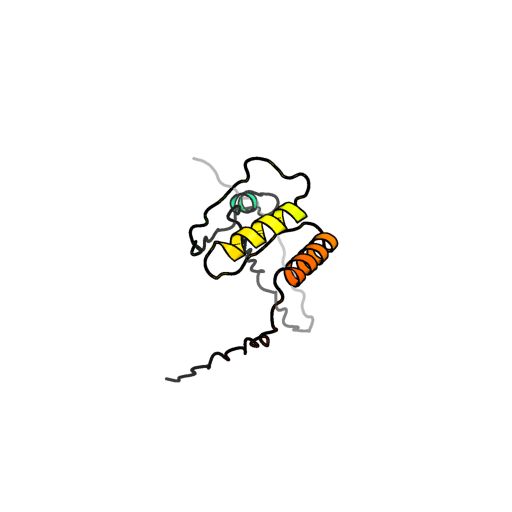E A 1 102 ? -2.038 -1.609 5.219 1.00 96.81 102 ILE A O 1
ATOM 762 N N . PHE A 1 103 ? -2.321 0.505 4.496 1.00 97.38 103 PHE A N 1
ATOM 763 C CA . PHE A 1 103 ? -0.903 0.831 4.377 1.00 97.38 103 PHE A CA 1
ATOM 764 C C . PHE A 1 103 ? -0.469 1.691 5.567 1.00 97.38 103 PHE A C 1
ATOM 766 O O . PHE A 1 103 ? -1.043 2.752 5.802 1.00 97.38 103 PHE A O 1
ATOM 773 N N . LEU A 1 104 ? 0.545 1.228 6.296 1.00 97.19 104 LEU A N 1
ATOM 774 C CA . LEU A 1 104 ? 1.217 1.939 7.387 1.00 97.19 104 LEU A CA 1
ATOM 775 C C . LEU A 1 104 ? 2.727 1.947 7.126 1.00 97.19 104 LEU A C 1
ATOM 777 O O . LEU A 1 104 ? 3.217 1.159 6.315 1.00 97.19 104 LEU A O 1
ATOM 781 N N . THR A 1 105 ? 3.463 2.841 7.781 1.00 95.94 105 THR A N 1
ATOM 782 C CA . THR A 1 105 ? 4.880 3.084 7.462 1.00 95.94 105 THR A CA 1
ATOM 783 C C . THR A 1 105 ? 5.826 2.214 8.287 1.00 95.94 105 THR A C 1
ATOM 785 O O . THR A 1 105 ? 6.875 1.809 7.785 1.00 95.94 105 THR A O 1
ATOM 788 N N . GLY A 1 106 ? 5.469 1.914 9.540 1.00 96.50 106 GLY A N 1
ATOM 789 C CA . GLY A 1 106 ? 6.339 1.223 10.490 1.00 96.50 106 GLY A CA 1
ATOM 790 C C . GLY A 1 106 ? 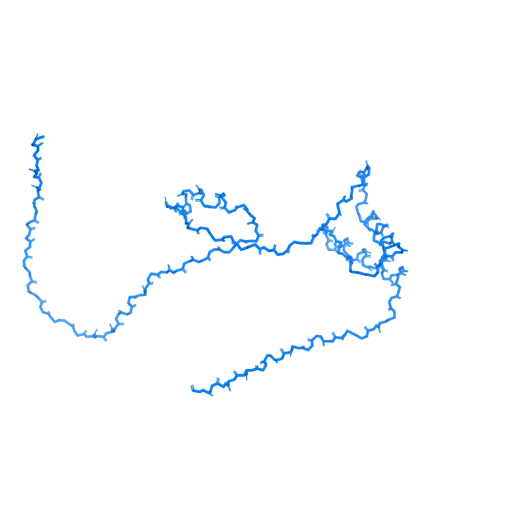5.766 -0.088 11.020 1.00 96.50 106 GLY A C 1
ATOM 791 O O . GLY A 1 106 ? 4.570 -0.213 11.265 1.00 96.50 106 GLY A O 1
ATOM 792 N N . GLN A 1 107 ? 6.646 -1.054 11.300 1.00 97.12 107 GLN A N 1
ATOM 793 C CA . GLN A 1 107 ? 6.253 -2.339 11.889 1.00 97.12 107 GLN A CA 1
ATOM 794 C C . GLN A 1 107 ? 5.530 -2.172 13.234 1.00 97.12 107 GLN A C 1
ATOM 796 O O . GLN A 1 107 ? 4.500 -2.794 13.454 1.00 97.12 107 GLN A O 1
ATOM 801 N N . ARG A 1 108 ? 6.019 -1.282 14.109 1.00 97.19 108 ARG A N 1
ATOM 802 C CA . ARG A 1 108 ? 5.382 -1.023 15.413 1.00 97.19 108 ARG A CA 1
ATOM 803 C C . ARG A 1 108 ? 3.942 -0.526 15.270 1.00 97.19 108 ARG A C 1
ATOM 805 O O . ARG A 1 108 ? 3.081 -0.925 16.043 1.00 97.19 108 ARG A O 1
ATOM 812 N N . GLU A 1 109 ? 3.686 0.329 14.281 1.00 97.19 109 GLU A N 1
ATOM 813 C CA . GLU A 1 109 ? 2.345 0.839 13.981 1.00 97.19 109 GLU A CA 1
ATOM 814 C C . GLU A 1 109 ? 1.433 -0.282 13.475 1.00 97.19 109 GLU A C 1
ATOM 816 O O . GLU A 1 109 ? 0.277 -0.373 13.884 1.00 97.19 109 GLU A O 1
ATOM 821 N N . ILE A 1 110 ? 1.971 -1.155 12.616 1.00 97.50 110 ILE A N 1
ATOM 822 C CA . ILE A 1 110 ? 1.270 -2.330 12.089 1.00 97.50 110 ILE A CA 1
ATOM 823 C C . ILE A 1 110 ? 0.869 -3.265 13.229 1.00 97.50 110 ILE A C 1
ATOM 825 O O . ILE A 1 110 ? -0.307 -3.615 13.338 1.00 97.50 110 ILE A O 1
ATOM 829 N N . ASP A 1 111 ? 1.815 -3.632 14.091 1.00 97.31 111 ASP A N 1
ATOM 830 C CA . ASP A 1 111 ? 1.569 -4.543 15.209 1.00 97.31 111 ASP A CA 1
ATOM 831 C C . ASP A 1 111 ? 0.515 -3.962 16.162 1.00 97.31 111 ASP A C 1
ATOM 833 O O . ASP A 1 111 ? -0.465 -4.636 16.491 1.00 97.31 111 ASP A O 1
ATOM 837 N N . HIS A 1 112 ? 0.643 -2.676 16.501 1.00 96.94 112 HIS A N 1
ATOM 838 C CA . HIS A 1 112 ? -0.316 -1.968 17.344 1.00 96.94 112 HIS A CA 1
ATOM 839 C C . HIS A 1 112 ? -1.727 -1.923 16.734 1.00 96.94 112 HIS A C 1
ATOM 841 O O . HIS A 1 112 ? -2.712 -2.214 17.418 1.00 96.94 112 HIS A O 1
ATOM 847 N N . LEU A 1 113 ? -1.852 -1.600 15.442 1.00 97.19 113 LEU A N 1
ATOM 848 C CA . LEU A 1 113 ? -3.146 -1.583 14.758 1.00 97.19 113 LEU A CA 1
ATOM 849 C C . LEU A 1 113 ? -3.759 -2.991 14.686 1.00 97.19 113 LEU A C 1
ATOM 851 O O . LEU A 1 113 ? -4.963 -3.159 14.896 1.00 97.19 113 LEU A O 1
ATOM 855 N N . CYS A 1 114 ? -2.946 -4.011 14.406 1.00 95.94 114 CYS A N 1
ATOM 856 C CA . CYS A 1 114 ? -3.387 -5.403 14.386 1.00 95.94 114 CYS A CA 1
ATOM 857 C C . CYS A 1 114 ? -3.919 -5.855 15.749 1.00 95.94 114 CYS A C 1
ATOM 859 O O . CYS A 1 114 ? -4.955 -6.522 15.802 1.00 95.94 114 CYS A O 1
ATOM 861 N N . GLU A 1 115 ? -3.244 -5.503 16.842 1.00 95.88 115 GLU A N 1
ATOM 862 C CA . GLU A 1 115 ? -3.716 -5.787 18.198 1.00 95.88 115 GLU A CA 1
ATOM 863 C C . GLU A 1 115 ? -5.062 -5.116 18.476 1.00 95.88 115 GLU A C 1
ATOM 865 O O . GLU A 1 115 ? -6.006 -5.803 18.873 1.00 95.88 115 GLU A O 1
ATOM 870 N N . GLN A 1 116 ? -5.194 -3.818 18.182 1.00 95.94 116 GLN A N 1
ATOM 871 C CA . GLN A 1 116 ? -6.453 -3.087 18.356 1.00 95.94 116 GLN A CA 1
ATOM 872 C C . GLN A 1 116 ? -7.607 -3.713 17.559 1.00 95.94 116 GLN A C 1
ATOM 874 O O . GLN A 1 116 ? -8.709 -3.891 18.083 1.00 95.94 116 GLN A O 1
ATOM 879 N N . LEU A 1 117 ? -7.368 -4.091 16.299 1.00 95.44 117 LEU A N 1
ATOM 880 C CA . LEU A 1 117 ? -8.386 -4.722 15.453 1.00 95.44 117 LEU A CA 1
ATOM 881 C C . LEU A 1 117 ? -8.797 -6.101 15.978 1.00 95.44 117 LEU A C 1
ATOM 883 O O . LEU A 1 117 ? -9.992 -6.390 16.024 1.00 95.44 117 LEU A O 1
ATOM 887 N N . ARG A 1 118 ? -7.845 -6.935 16.419 1.00 94.50 118 ARG A N 1
ATOM 888 C CA . ARG A 1 118 ? -8.143 -8.257 17.005 1.00 94.50 118 ARG A CA 1
ATOM 889 C C . ARG A 1 118 ? -8.909 -8.144 18.319 1.00 94.50 118 ARG A C 1
ATOM 891 O O . ARG A 1 118 ? -9.790 -8.960 18.573 1.00 94.50 118 ARG A O 1
ATOM 898 N N . GLN A 1 119 ? -8.590 -7.143 19.138 1.00 94.50 119 GLN A N 1
ATOM 899 C CA . GLN A 1 119 ? -9.321 -6.864 20.374 1.00 94.50 119 GLN A CA 1
ATOM 900 C C . GLN A 1 119 ? -10.750 -6.390 20.082 1.00 94.50 119 GLN A C 1
ATOM 902 O O . GLN A 1 119 ? -11.693 -6.831 20.737 1.00 94.50 119 GLN A O 1
ATOM 907 N N . ARG A 1 120 ? -10.931 -5.515 19.083 1.00 94.19 120 ARG A N 1
ATOM 908 C CA . ARG A 1 120 ? -12.247 -4.965 18.728 1.00 94.19 120 ARG A CA 1
ATOM 909 C C . ARG A 1 120 ? -13.154 -5.972 18.020 1.00 94.19 120 ARG A C 1
ATOM 911 O O . ARG A 1 120 ? -14.369 -5.935 18.236 1.00 94.19 120 ARG A O 1
ATOM 918 N N . TYR A 1 121 ? -12.564 -6.821 17.182 1.00 92.50 121 TYR A N 1
ATOM 919 C CA . TYR A 1 121 ? -13.231 -7.810 16.338 1.00 92.50 121 TYR A CA 1
ATOM 920 C C . TYR A 1 121 ? -12.610 -9.196 16.571 1.00 92.50 121 TYR A C 1
ATOM 922 O O . TYR A 1 121 ? -11.854 -9.689 15.728 1.00 92.50 121 TYR A O 1
ATOM 930 N N . PRO A 1 122 ? -12.895 -9.839 17.719 1.00 88.19 122 PRO A N 1
ATOM 931 C CA . PRO A 1 122 ? -12.345 -11.148 18.027 1.00 88.19 122 PRO A CA 1
ATOM 932 C C . PRO A 1 122 ? -12.858 -12.174 17.015 1.00 88.19 122 PRO A C 1
ATOM 934 O O . PRO A 1 122 ? -14.035 -12.531 16.983 1.00 88.19 122 PRO A O 1
ATOM 937 N N . THR A 1 123 ? -11.966 -12.663 16.162 1.00 77.75 123 THR A N 1
ATOM 938 C CA . THR A 1 123 ? -12.277 -13.762 15.251 1.00 77.75 123 THR A CA 1
ATOM 939 C C . THR A 1 123 ? -12.271 -15.075 16.021 1.00 77.75 123 THR A C 1
ATOM 941 O O . THR A 1 123 ? -11.219 -15.516 16.487 1.00 77.75 123 THR A O 1
ATOM 944 N N . HIS A 1 124 ? -13.414 -15.757 16.087 1.00 66.12 124 HIS A N 1
ATOM 945 C CA . HIS A 1 124 ? -13.420 -17.193 16.355 1.00 66.12 124 HIS A CA 1
ATOM 946 C C . HIS A 1 124 ? -12.699 -17.871 15.189 1.00 66.12 124 HIS A C 1
ATOM 948 O O . HIS A 1 124 ? -13.176 -17.831 14.056 1.00 66.12 124 HIS A O 1
ATOM 954 N N . ALA A 1 125 ? -11.507 -18.407 15.447 1.00 59.69 125 ALA A N 1
ATOM 955 C CA . ALA A 1 125 ? -10.614 -18.923 14.419 1.00 59.69 125 ALA A CA 1
ATOM 956 C C . ALA A 1 125 ? -11.329 -19.934 13.503 1.00 59.69 125 ALA A C 1
ATOM 958 O O . ALA A 1 125 ? -11.536 -21.092 13.867 1.00 59.69 125 ALA A O 1
ATOM 959 N N . ARG A 1 126 ? -11.671 -19.519 12.279 1.00 60.97 126 ARG A N 1
ATOM 960 C CA . ARG A 1 126 ? -11.895 -20.467 11.187 1.00 60.97 126 ARG A CA 1
ATOM 961 C C . ARG A 1 126 ? -10.524 -20.974 10.758 1.00 60.97 126 ARG A C 1
ATOM 963 O O . ARG A 1 126 ? -9.628 -20.177 10.486 1.00 60.97 126 ARG A O 1
ATOM 970 N N . LYS A 1 127 ? -10.350 -22.302 10.759 1.00 43.50 127 LYS A N 1
ATOM 971 C CA . LYS A 1 127 ? -9.116 -22.958 10.304 1.00 43.50 127 LYS A CA 1
ATOM 972 C C . LYS A 1 127 ? -8.721 -22.371 8.943 1.00 43.50 127 LYS A C 1
ATOM 974 O O . LYS A 1 127 ? -9.595 -22.289 8.081 1.00 43.50 127 LYS A O 1
ATOM 979 N N . PRO A 1 128 ? -7.449 -21.988 8.735 1.00 54.41 128 PRO A N 1
ATOM 980 C CA . PRO A 1 128 ? -7.008 -21.521 7.433 1.00 5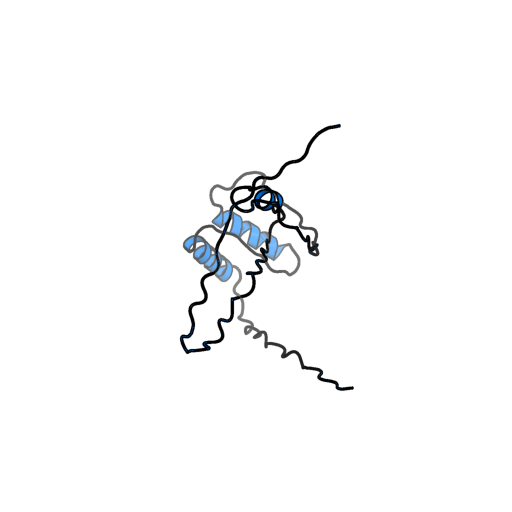4.41 128 PRO A CA 1
ATOM 981 C C . PRO A 1 128 ? -7.232 -22.656 6.436 1.00 54.41 128 PRO A C 1
ATOM 983 O O . PRO A 1 128 ? -6.642 -23.735 6.560 1.00 54.41 128 PRO A O 1
ATOM 986 N N . GLU A 1 129 ? -8.132 -22.431 5.484 1.00 61.56 129 GLU A N 1
ATOM 987 C CA . GLU A 1 129 ? -8.323 -23.322 4.353 1.00 61.56 129 GLU A CA 1
ATOM 988 C C . GLU A 1 129 ? -7.027 -23.271 3.548 1.00 61.56 129 GLU A C 1
ATOM 990 O O . GLU A 1 129 ? -6.709 -22.287 2.880 1.00 61.56 129 GLU A O 1
ATOM 995 N N . ARG A 1 130 ? -6.195 -24.301 3.725 1.00 55.47 130 ARG A N 1
ATOM 996 C CA . ARG A 1 130 ? -4.947 -24.441 2.983 1.00 55.47 130 ARG A CA 1
ATOM 997 C C . ARG A 1 130 ? -5.325 -24.495 1.510 1.00 55.47 130 ARG A C 1
ATOM 999 O O . ARG A 1 130 ? -5.917 -25.480 1.078 1.00 55.47 130 ARG A O 1
ATOM 1006 N N . LEU A 1 131 ? -4.976 -23.449 0.764 1.00 58.88 131 LEU A N 1
ATOM 1007 C CA . LEU A 1 131 ? -5.014 -23.438 -0.694 1.00 58.88 131 LEU A CA 1
ATOM 1008 C C . LEU A 1 131 ? -4.149 -24.604 -1.181 1.00 58.88 131 LEU A C 1
ATOM 1010 O O . LEU A 1 131 ? -2.924 -24.506 -1.244 1.00 58.88 131 LEU A O 1
ATOM 1014 N N . GLN A 1 132 ? -4.777 -25.749 -1.441 1.00 51.94 132 GLN A N 1
ATOM 1015 C CA . GLN A 1 132 ? -4.087 -26.885 -2.024 1.00 51.94 132 GLN A CA 1
ATOM 1016 C C . GLN A 1 132 ? -3.721 -26.503 -3.460 1.00 51.94 132 GLN A C 1
ATOM 1018 O O . GLN A 1 132 ? -4.602 -26.063 -4.208 1.00 51.94 132 GLN A O 1
ATOM 1023 N N . PRO A 1 133 ? -2.453 -26.650 -3.874 1.00 53.97 133 PRO A N 1
ATOM 1024 C CA . PRO A 1 133 ? -2.081 -26.419 -5.257 1.00 53.97 133 PRO A CA 1
ATOM 1025 C C . PRO A 1 133 ? -2.839 -27.426 -6.125 1.00 53.97 133 PRO A C 1
ATOM 1027 O O . PRO A 1 133 ? -2.587 -28.632 -6.074 1.00 53.97 133 PRO A O 1
ATOM 1030 N N . LYS A 1 134 ? -3.803 -26.932 -6.911 1.00 57.44 134 LYS A N 1
ATOM 1031 C CA . LYS A 1 134 ? -4.455 -27.715 -7.960 1.00 57.44 134 LYS A CA 1
ATOM 1032 C C . LYS A 1 134 ? -3.366 -28.094 -8.960 1.00 57.44 134 LYS A C 1
ATOM 1034 O O . LYS A 1 134 ? -2.925 -27.246 -9.730 1.00 57.44 134 LYS A O 1
ATOM 1039 N N . ARG A 1 135 ? -2.901 -29.347 -8.918 1.00 51.22 135 ARG A N 1
ATOM 1040 C CA . ARG A 1 135 ? -2.043 -29.907 -9.969 1.00 51.22 135 ARG A CA 1
ATOM 1041 C C . ARG A 1 135 ? -2.798 -29.741 -11.285 1.00 51.22 135 ARG A C 1
ATOM 1043 O O . ARG A 1 135 ? -3.873 -30.319 -11.443 1.00 51.22 135 ARG A O 1
ATOM 1050 N N . LEU A 1 136 ? -2.276 -28.914 -12.190 1.00 58.72 136 LEU A N 1
ATOM 1051 C CA . LEU A 1 136 ? -2.737 -28.902 -13.572 1.00 58.72 136 LEU A CA 1
ATOM 1052 C C . LEU A 1 136 ? -2.497 -30.313 -14.112 1.00 58.72 136 LEU A C 1
ATOM 1054 O O . LEU A 1 136 ? -1.359 -30.771 -14.161 1.00 58.72 136 LEU A O 1
ATOM 1058 N N . ALA A 1 137 ? -3.573 -31.022 -14.441 1.00 56.91 137 ALA A N 1
ATOM 1059 C CA . ALA A 1 137 ? -3.478 -32.299 -15.120 1.00 56.91 137 ALA A CA 1
ATOM 1060 C C . ALA A 1 137 ? -2.894 -32.050 -16.516 1.00 56.91 137 ALA A C 1
ATOM 1062 O O . ALA A 1 137 ? -3.523 -31.383 -17.341 1.00 56.91 137 ALA A O 1
ATOM 1063 N N . GLU A 1 138 ? -1.696 -32.571 -16.773 1.00 55.47 138 GLU A N 1
ATOM 1064 C CA . GLU A 1 138 ? -1.176 -32.728 -18.127 1.00 55.47 138 GLU A CA 1
ATOM 1065 C C . GLU A 1 138 ? -2.154 -33.604 -18.916 1.00 55.47 138 GLU A C 1
ATOM 1067 O O . GLU A 1 138 ? -2.233 -34.816 -18.719 1.00 55.47 138 GLU A O 1
ATOM 1072 N N . LYS A 1 139 ? -2.926 -32.998 -19.821 1.00 47.34 139 LYS A N 1
ATOM 1073 C CA . LYS A 1 139 ? -3.527 -33.745 -20.926 1.00 47.34 139 LYS A CA 1
ATOM 1074 C C . LYS A 1 139 ? -2.476 -33.875 -22.021 1.00 47.34 139 LYS A C 1
ATOM 1076 O O . LYS A 1 139 ? -2.417 -33.057 -22.932 1.00 47.34 139 LYS A O 1
ATOM 1081 N N . GLY A 1 140 ? -1.652 -34.912 -21.909 1.00 49.28 140 GLY A N 1
ATOM 1082 C CA . GLY A 1 140 ? -0.953 -35.488 -23.050 1.00 49.28 140 GLY A CA 1
ATOM 1083 C C . GLY A 1 140 ? -1.927 -36.342 -23.862 1.00 49.28 140 GLY A C 1
ATOM 1084 O O . GLY A 1 140 ? -2.308 -37.426 -23.433 1.00 49.28 140 GLY A O 1
ATOM 1085 N N . GLN A 1 141 ? -2.341 -35.839 -25.020 1.00 49.72 141 GLN A N 1
ATOM 1086 C CA . GLN A 1 141 ? -2.924 -36.595 -26.134 1.00 49.72 141 GLN A CA 1
ATOM 1087 C C . GLN A 1 141 ? -2.273 -35.959 -27.375 1.00 49.72 141 GLN A C 1
ATOM 1089 O O . GLN A 1 141 ? -2.472 -34.776 -27.611 1.00 49.72 141 GLN A O 1
ATOM 1094 N N . GLY A 1 142 ? -1.355 -36.595 -28.101 1.00 45.25 142 GLY A N 1
ATOM 1095 C CA . GLY A 1 142 ? -1.369 -37.994 -28.502 1.00 45.25 142 GLY A CA 1
ATOM 1096 C C . GLY A 1 142 ? -2.248 -38.129 -29.742 1.00 45.25 142 GLY A C 1
ATOM 1097 O O . GLY A 1 142 ? -3.377 -38.597 -29.626 1.00 45.25 142 GLY A O 1
ATOM 1098 N N . ALA A 1 143 ? -1.735 -37.661 -30.880 1.00 39.75 143 ALA A N 1
ATOM 1099 C CA . ALA A 1 143 ? -2.126 -38.041 -32.234 1.00 39.75 143 ALA A CA 1
ATOM 1100 C C . ALA A 1 143 ? -0.884 -37.918 -33.123 1.00 39.75 143 ALA A C 1
ATOM 1102 O O . ALA A 1 143 ? -0.196 -36.878 -32.998 1.00 39.75 143 ALA A O 1
#

Radius of gyration: 32.27 Å; chains: 1; bounding box: 73×55×82 Å

Secondary structure (DSSP, 8-state):
---------------------------PPPPP-----SSSTHHHHHT-TTT-SSPPP----PPPP--------SS--S-HHHHHHHHHHHHHHHSPS-------S-HHHHHHHHHHHHHHS----------------------

Foldseek 3Di:
DDDDDDDDDDDDDDDDDDDDDPPPPPPPPDDDDDDDDPDPVVVVVQPDCVNPVHRDDDDDDDDDDDDDDDDDDPDDDPDPLVVQLVVVVVCVVPPDDDDDDDDDDDPVSVVVSVVVCCVVDPDPDDDPPPPDPPPPDPPDDDD